Protein AF-A8HRA1-F1 (afdb_monomer)

pLDDT: mean 91.9, std 6.45, range [63.19, 98.06]

Solvent-accessible surface area (backbone atoms only — not comparable to full-atom values): 6420 Å² total; per-residue (Å²): 45,42,71,58,98,91,48,76,42,87,73,78,87,86,86,81,89,82,78,86,83,83,78,49,67,68,56,54,53,55,58,50,56,73,70,74,62,89,62,46,30,52,71,45,76,90,80,88,54,97,93,45,82,73,55,71,66,59,49,52,52,54,48,52,51,51,52,51,48,41,71,76,36,66,61,54,46,58,79,35,52,26,24,36,78,86,66,50,79,56,78,74,75,84,84,80,88,124

Organism: Azorhizobium caulinodans (strain ATCC 43989 / DSM 5975 / JCM 20966 / LMG 6465 / NBRC 14845 / NCIMB 13405 / ORS 571) (NCBI:txid438753)

Mean predicted aligned error: 3.84 Å

Sequence (98 aa):
MEIGETQVKPLASTFLNIIGDEITWGQIVALFAGSGLKWDGAAFFAQFDPDGPLENEDARARLREVESRVREDRLVLNEGQFFDAWGRRLQIEEINLS

Structure (mmCIF, N/CA/C/O backbone):
data_AF-A8HRA1-F1
#
_entry.id   AF-A8HRA1-F1
#
loop_
_atom_site.group_PDB
_atom_site.id
_atom_site.type_symbol
_atom_site.label_atom_id
_atom_site.label_alt_id
_atom_site.label_comp_id
_atom_site.label_asym_id
_atom_site.label_entity_id
_atom_site.label_seq_id
_atom_site.pdbx_PDB_ins_code
_atom_site.Cartn_x
_atom_site.Cartn_y
_atom_site.Cartn_z
_atom_site.occupancy
_atom_site.B_iso_or_equiv
_atom_site.auth_seq_id
_atom_site.auth_comp_id
_atom_site.auth_asym_id
_atom_site.auth_atom_id
_atom_site.pdbx_PDB_model_num
ATOM 1 N N . MET A 1 1 ? -3.099 -5.810 2.932 1.00 94.88 1 MET A N 1
ATOM 2 C CA . MET A 1 1 ? -3.720 -5.284 4.165 1.00 94.88 1 MET A CA 1
ATOM 3 C C . MET A 1 1 ? -4.769 -6.263 4.639 1.00 94.88 1 MET A C 1
ATOM 5 O O . MET A 1 1 ? -5.395 -6.897 3.797 1.00 94.88 1 MET A O 1
ATOM 9 N N . GLU A 1 2 ? -4.945 -6.371 5.947 1.00 96.69 2 GLU A N 1
ATOM 10 C CA . GLU A 1 2 ? -6.126 -6.958 6.584 1.00 96.69 2 GLU A CA 1
ATOM 11 C C . GLU A 1 2 ? -6.988 -5.802 7.109 1.00 96.69 2 GLU A C 1
ATOM 13 O O . GLU A 1 2 ? -6.451 -4.884 7.740 1.00 96.69 2 GLU A O 1
ATOM 18 N N . ILE A 1 3 ? -8.283 -5.804 6.797 1.00 96.19 3 ILE A N 1
ATOM 19 C CA . ILE A 1 3 ? -9.226 -4.738 7.160 1.00 96.19 3 ILE A CA 1
ATOM 20 C C . ILE A 1 3 ? -10.240 -5.321 8.144 1.00 96.19 3 ILE A C 1
ATOM 22 O O . ILE A 1 3 ? -11.084 -6.137 7.780 1.00 96.19 3 ILE A O 1
ATOM 26 N N . GLY A 1 4 ? -10.136 -4.902 9.403 1.00 94.56 4 GLY A N 1
ATOM 27 C CA . GLY A 1 4 ? -11.127 -5.177 10.438 1.00 94.56 4 GLY A CA 1
ATOM 28 C C . GLY A 1 4 ? -12.155 -4.051 10.552 1.00 94.56 4 GLY A C 1
ATOM 29 O O . GLY A 1 4 ? -12.123 -3.082 9.801 1.00 94.56 4 GLY A O 1
ATOM 30 N N . GLU A 1 5 ? -13.045 -4.160 11.537 1.00 92.06 5 GLU A N 1
ATOM 31 C CA . GLU A 1 5 ? -14.112 -3.176 11.775 1.00 92.06 5 GLU A CA 1
ATOM 32 C C . GLU A 1 5 ? -13.572 -1.772 12.092 1.00 92.06 5 GLU A C 1
ATOM 34 O O . GLU A 1 5 ? -14.058 -0.782 11.558 1.00 92.06 5 GLU A O 1
ATOM 3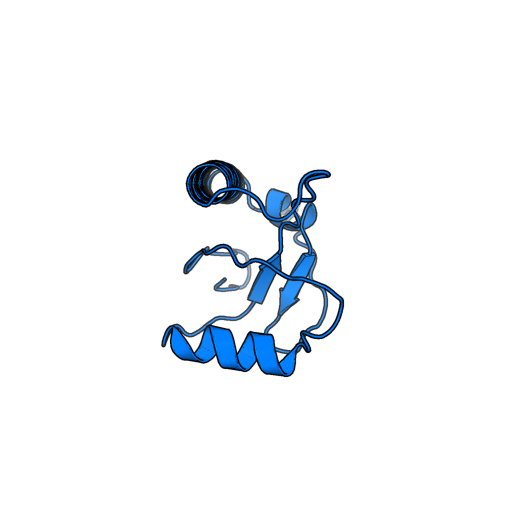9 N N . THR A 1 6 ? -12.537 -1.689 12.932 1.00 92.00 6 THR A N 1
ATOM 40 C CA . THR A 1 6 ? -11.969 -0.418 13.416 1.00 92.00 6 THR A CA 1
ATOM 41 C C . THR A 1 6 ? -10.459 -0.305 13.211 1.00 92.00 6 THR A C 1
ATOM 43 O O . THR A 1 6 ? -9.826 0.628 13.700 1.00 92.00 6 THR A O 1
ATOM 46 N N . GLN A 1 7 ? -9.853 -1.267 12.511 1.00 92.38 7 GLN A N 1
ATOM 47 C CA . GLN A 1 7 ? -8.404 -1.343 12.344 1.00 92.38 7 GLN A CA 1
ATOM 48 C C . GLN A 1 7 ? -8.008 -1.814 10.948 1.00 92.38 7 GLN A C 1
ATOM 50 O O . GLN A 1 7 ? -8.652 -2.677 10.356 1.00 92.38 7 GLN A O 1
ATOM 55 N N . VAL A 1 8 ? -6.874 -1.305 10.467 1.00 95.75 8 VAL A N 1
ATOM 56 C CA . VAL A 1 8 ? -6.225 -1.768 9.237 1.00 95.75 8 VAL A CA 1
ATOM 57 C C . VAL A 1 8 ? -4.807 -2.214 9.563 1.00 95.75 8 VAL A C 1
ATOM 59 O O . VAL A 1 8 ? -4.015 -1.462 10.141 1.00 95.75 8 VAL A O 1
ATOM 62 N N . LYS A 1 9 ? -4.463 -3.448 9.198 1.00 95.81 9 LYS A N 1
ATOM 63 C CA . LYS A 1 9 ? -3.171 -4.063 9.512 1.00 95.81 9 LYS A CA 1
ATOM 64 C C . LYS A 1 9 ? -2.356 -4.333 8.238 1.00 95.81 9 LYS A C 1
ATOM 66 O O . LYS A 1 9 ? -2.828 -5.035 7.337 1.00 95.81 9 LYS A O 1
ATOM 71 N N . PRO A 1 10 ? -1.108 -3.836 8.156 1.00 95.62 10 PRO A N 1
ATOM 72 C CA . PRO A 1 10 ? -0.162 -4.257 7.127 1.00 95.62 10 PRO A CA 1
ATOM 73 C C . PRO A 1 10 ? 0.170 -5.748 7.244 1.00 95.62 10 PRO A C 1
ATOM 75 O O . PRO A 1 10 ? 0.446 -6.242 8.335 1.00 95.62 10 PRO A O 1
ATOM 78 N N . LEU A 1 11 ? 0.139 -6.459 6.113 1.00 95.62 11 LEU A N 1
ATOM 79 C CA . LEU A 1 11 ? 0.442 -7.897 6.042 1.00 95.62 11 LEU A CA 1
ATOM 80 C C . LEU A 1 11 ? 1.829 -8.151 5.451 1.00 95.62 11 LEU A C 1
ATOM 82 O O . LEU A 1 11 ? 2.635 -8.874 6.022 1.00 95.62 11 LEU A O 1
ATOM 86 N N . ALA A 1 12 ? 2.084 -7.535 4.302 1.00 94.19 12 ALA A N 1
ATOM 87 C CA . ALA A 1 12 ? 3.339 -7.576 3.577 1.00 94.19 12 ALA A CA 1
ATOM 88 C C . ALA A 1 12 ? 3.447 -6.302 2.735 1.00 94.19 12 ALA A C 1
ATOM 90 O O . ALA A 1 12 ? 2.433 -5.656 2.445 1.00 94.19 12 ALA A O 1
ATOM 91 N N . SER A 1 13 ? 4.667 -5.965 2.340 1.00 94.19 13 SER A N 1
ATOM 92 C CA . SER A 1 13 ? 4.963 -4.861 1.440 1.00 94.19 13 SER A CA 1
ATOM 93 C C . SER A 1 13 ? 6.006 -5.312 0.417 1.00 94.19 13 SER A C 1
ATOM 95 O O . SER A 1 13 ? 6.773 -6.250 0.647 1.00 94.19 13 SER A O 1
ATOM 97 N N . THR A 1 14 ? 5.998 -4.673 -0.744 1.00 92.69 14 THR A N 1
ATOM 98 C CA . THR A 1 14 ? 7.008 -4.859 -1.784 1.00 92.69 14 THR A CA 1
ATOM 99 C C . THR A 1 14 ? 6.999 -3.635 -2.693 1.00 92.69 14 THR A C 1
ATOM 101 O O . THR A 1 14 ? 6.106 -2.793 -2.598 1.00 92.69 14 THR A O 1
ATOM 104 N N . PHE A 1 15 ? 7.974 -3.549 -3.588 1.00 91.75 15 PHE A N 1
ATOM 105 C CA . PHE A 1 15 ? 7.996 -2.589 -4.682 1.00 91.75 15 PHE A CA 1
ATOM 106 C C . PHE A 1 15 ? 8.043 -3.342 -6.014 1.00 91.75 15 PHE A C 1
ATOM 108 O O . PHE A 1 15 ? 8.525 -4.474 -6.090 1.00 91.75 15 PHE A O 1
ATOM 115 N N . LEU A 1 16 ? 7.516 -2.715 -7.060 1.00 88.06 16 LEU A N 1
ATOM 116 C CA . LEU A 1 16 ? 7.594 -3.192 -8.433 1.00 88.06 16 LEU A CA 1
ATOM 117 C C . LEU A 1 16 ? 7.812 -2.001 -9.360 1.00 88.06 16 LEU A C 1
ATOM 119 O O . LEU A 1 16 ? 7.314 -0.909 -9.093 1.00 88.06 16 LEU A O 1
ATOM 123 N N . ASN A 1 17 ? 8.526 -2.236 -10.455 1.00 86.31 17 ASN A N 1
ATOM 124 C CA . ASN A 1 17 ? 8.663 -1.255 -11.520 1.00 86.31 17 ASN A CA 1
ATOM 125 C C . ASN A 1 17 ? 7.508 -1.440 -12.502 1.00 86.31 17 ASN A C 1
ATOM 127 O O . ASN A 1 17 ? 7.265 -2.552 -12.971 1.00 86.31 17 ASN A O 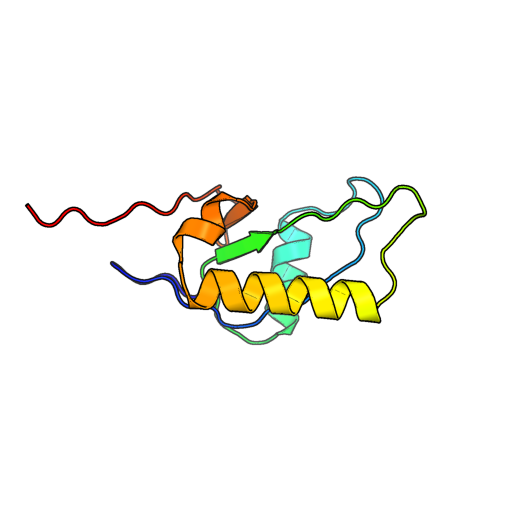1
ATOM 131 N N . ILE A 1 18 ? 6.802 -0.352 -12.798 1.00 82.38 18 ILE A N 1
ATOM 132 C CA . ILE A 1 18 ? 5.708 -0.322 -13.768 1.00 82.38 18 ILE A CA 1
ATOM 133 C C . ILE A 1 18 ? 6.124 0.619 -14.892 1.00 82.38 18 ILE A C 1
ATOM 135 O O . ILE A 1 18 ? 6.526 1.752 -14.635 1.00 82.38 18 ILE A O 1
ATOM 139 N N . ILE A 1 19 ? 6.038 0.139 -16.129 1.00 78.75 19 ILE A N 1
ATOM 140 C CA . ILE A 1 19 ? 6.290 0.919 -17.340 1.00 78.75 19 ILE A CA 1
ATOM 141 C C . ILE A 1 19 ? 5.010 0.856 -18.174 1.00 78.75 19 ILE A C 1
ATOM 143 O O . ILE A 1 19 ? 4.518 -0.234 -18.450 1.00 78.75 19 ILE A O 1
ATOM 147 N N . GLY A 1 20 ? 4.469 2.017 -18.551 1.00 78.69 20 GLY A N 1
ATOM 148 C CA . GLY A 1 20 ? 3.198 2.104 -19.277 1.00 78.69 20 GLY A CA 1
ATOM 149 C C . GLY A 1 20 ? 1.967 1.854 -18.396 1.00 78.69 20 GLY A C 1
ATOM 150 O O . GLY A 1 20 ? 2.013 2.012 -17.177 1.00 78.69 20 GLY A O 1
ATOM 151 N N . ASP A 1 21 ? 0.852 1.493 -19.028 1.00 76.12 21 ASP A N 1
ATOM 152 C CA . ASP A 1 21 ? -0.482 1.332 -18.429 1.00 76.12 21 ASP A CA 1
ATOM 153 C C . ASP A 1 21 ? -1.020 -0.111 -18.520 1.00 76.12 21 ASP A C 1
ATOM 155 O O . ASP A 1 21 ? -2.208 -0.370 -18.339 1.00 76.12 21 ASP A O 1
ATOM 159 N N . GLU A 1 22 ? -0.135 -1.077 -18.761 1.00 78.69 22 GLU A N 1
ATOM 160 C CA . GLU A 1 22 ? -0.498 -2.448 -19.142 1.00 78.69 22 GLU A CA 1
ATOM 161 C C . GLU A 1 22 ? -1.008 -3.324 -17.981 1.00 78.69 22 GLU A C 1
ATOM 163 O O . GLU A 1 22 ? -1.452 -4.454 -18.203 1.00 78.69 22 GLU A O 1
ATOM 168 N N . ILE A 1 23 ? -0.942 -2.843 -16.733 1.00 85.56 23 ILE A N 1
ATOM 169 C CA . ILE A 1 23 ? -1.308 -3.635 -15.553 1.00 85.56 23 ILE A CA 1
ATOM 170 C C . ILE A 1 23 ? -2.778 -3.422 -15.191 1.00 85.56 23 ILE A C 1
ATOM 172 O O . ILE A 1 23 ? -3.190 -2.393 -14.659 1.00 85.56 23 ILE A O 1
ATOM 176 N N . THR A 1 24 ? -3.565 -4.468 -15.407 1.00 89.75 24 THR A N 1
ATOM 177 C CA . THR A 1 24 ? -4.959 -4.566 -14.975 1.00 89.75 24 THR A CA 1
ATOM 178 C C . THR A 1 24 ? -5.075 -4.973 -13.505 1.00 89.75 24 THR A C 1
ATOM 180 O O . THR A 1 24 ? -4.210 -5.653 -12.945 1.00 89.75 24 THR A O 1
ATOM 183 N N . TRP A 1 25 ? -6.212 -4.656 -12.878 1.00 92.50 25 TRP A N 1
ATOM 184 C CA . TRP A 1 25 ? -6.499 -5.097 -11.507 1.00 92.50 25 TRP A CA 1
ATOM 185 C C . TRP A 1 25 ? -6.475 -6.628 -11.351 1.00 92.50 25 TRP A C 1
ATOM 187 O O . TRP A 1 25 ? -5.977 -7.149 -10.356 1.00 92.50 25 TRP A O 1
ATOM 197 N N . GLY A 1 26 ? -6.945 -7.372 -12.359 1.00 92.31 26 GLY A N 1
ATOM 198 C CA . GLY A 1 26 ? -6.901 -8.837 -12.343 1.00 92.31 26 GLY A CA 1
ATOM 199 C C . GLY A 1 26 ? -5.474 -9.391 -12.258 1.00 92.31 26 GLY A C 1
ATOM 200 O O . GLY A 1 26 ? -5.235 -10.363 -11.542 1.00 92.31 26 GLY A O 1
ATOM 201 N N . GLN A 1 27 ? -4.509 -8.741 -12.918 1.00 91.38 27 GLN A N 1
ATOM 202 C CA . GLN A 1 27 ? -3.091 -9.103 -12.814 1.00 91.38 27 GLN A CA 1
ATOM 203 C C . GLN A 1 27 ? -2.517 -8.786 -11.429 1.00 91.38 27 GLN A C 1
ATOM 205 O O . GLN A 1 27 ? -1.752 -9.591 -10.904 1.00 91.38 27 GLN A O 1
ATOM 210 N N . ILE A 1 28 ? -2.922 -7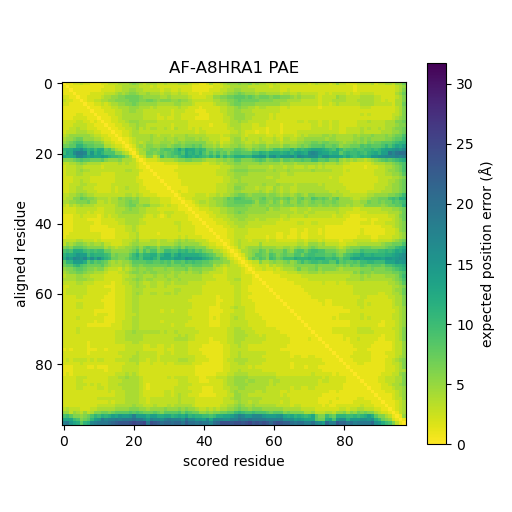.676 -10.801 1.00 91.31 28 ILE A N 1
ATOM 211 C CA . ILE A 1 28 ? -2.557 -7.361 -9.409 1.00 91.31 28 ILE A CA 1
ATOM 212 C C . ILE A 1 28 ? -3.069 -8.440 -8.449 1.00 91.31 28 ILE A C 1
ATOM 214 O O . ILE A 1 28 ? -2.311 -8.944 -7.620 1.00 91.31 28 ILE A O 1
ATOM 218 N N . VAL A 1 29 ? -4.336 -8.842 -8.582 1.00 92.94 29 VAL A N 1
ATOM 219 C CA . VAL A 1 29 ? -4.924 -9.897 -7.742 1.00 92.94 29 VAL A CA 1
ATOM 220 C C . VAL A 1 29 ? -4.168 -11.215 -7.914 1.00 92.94 29 VAL A C 1
ATOM 222 O O . VAL A 1 29 ? -3.828 -11.859 -6.920 1.00 92.94 29 VAL A O 1
ATOM 225 N N . ALA A 1 30 ? -3.850 -11.596 -9.155 1.00 91.19 30 ALA A N 1
ATOM 226 C CA . ALA A 1 30 ? -3.065 -12.794 -9.444 1.00 91.19 30 ALA A CA 1
ATOM 227 C C . ALA A 1 30 ? -1.640 -12.718 -8.863 1.00 91.19 30 ALA A C 1
ATOM 229 O O . ALA A 1 30 ? -1.165 -13.692 -8.279 1.00 91.19 30 ALA A O 1
ATOM 230 N N . LEU A 1 31 ? -0.979 -11.560 -8.964 1.00 89.56 31 LEU A N 1
ATOM 231 C CA . LEU A 1 31 ? 0.341 -11.322 -8.379 1.00 89.56 31 LEU A CA 1
ATOM 232 C C . LEU A 1 31 ? 0.317 -11.519 -6.858 1.00 89.56 31 LEU A C 1
ATOM 234 O O . LEU A 1 31 ? 1.157 -12.232 -6.310 1.00 89.56 31 LEU A O 1
ATOM 238 N N . PHE A 1 32 ? -0.663 -10.933 -6.169 1.00 90.81 32 PHE A N 1
ATOM 239 C CA . PHE A 1 32 ? -0.769 -11.049 -4.713 1.00 90.81 32 PHE A CA 1
ATOM 240 C C . PHE A 1 32 ? -1.196 -12.438 -4.248 1.00 90.81 32 PHE A C 1
ATOM 242 O O . PHE A 1 32 ? -0.761 -12.866 -3.177 1.00 90.81 32 PHE A O 1
ATOM 249 N N . ALA A 1 33 ? -1.958 -13.185 -5.051 1.00 88.31 33 ALA A N 1
ATOM 250 C CA . ALA A 1 33 ? -2.263 -14.586 -4.761 1.00 88.31 33 ALA A CA 1
ATOM 251 C C . ALA A 1 33 ? -0.988 -15.441 -4.624 1.00 88.31 33 ALA A C 1
ATOM 253 O O . ALA A 1 33 ? -0.947 -16.349 -3.795 1.00 88.31 33 ALA A O 1
ATOM 254 N N . GLY A 1 34 ? 0.085 -15.097 -5.350 1.00 86.81 34 GLY A N 1
ATOM 255 C CA . GLY A 1 34 ? 1.392 -15.754 -5.238 1.00 86.81 34 GLY A CA 1
ATOM 256 C C . GLY A 1 34 ? 2.049 -15.646 -3.855 1.00 86.81 34 GLY A C 1
ATOM 257 O O . GLY A 1 34 ? 2.914 -16.455 -3.534 1.00 86.81 34 GLY A O 1
ATOM 258 N N . SER A 1 35 ? 1.628 -14.697 -3.011 1.00 87.56 35 SER A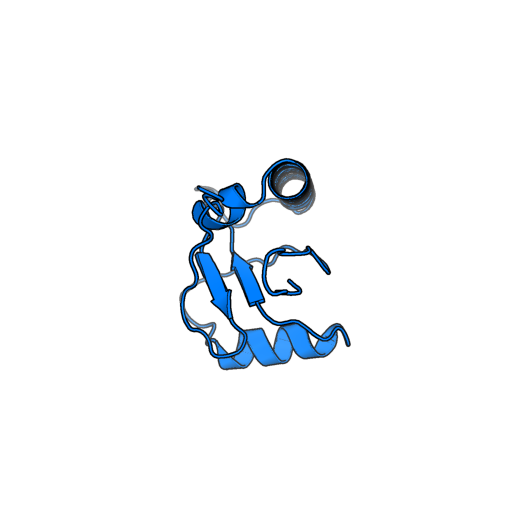 N 1
ATOM 259 C CA . SER A 1 35 ? 2.134 -14.559 -1.635 1.00 87.56 35 SER A CA 1
ATOM 260 C C . SER A 1 35 ? 1.573 -15.600 -0.658 1.00 87.56 35 SER A C 1
ATOM 262 O O . SER A 1 35 ? 2.128 -15.782 0.423 1.00 87.56 35 SER A O 1
ATOM 264 N N . GLY A 1 36 ? 0.451 -16.249 -0.995 1.00 91.56 36 GLY A N 1
ATOM 265 C CA . GLY A 1 36 ? -0.278 -17.153 -0.097 1.00 91.56 36 GLY A CA 1
ATOM 266 C C . GLY A 1 36 ? -0.979 -16.470 1.087 1.00 91.56 36 GLY A C 1
ATOM 267 O O . GLY A 1 36 ? -1.636 -17.147 1.877 1.00 91.56 36 GLY A O 1
ATOM 268 N N . LEU A 1 37 ? -0.874 -15.144 1.225 1.00 93.25 37 LEU A N 1
ATOM 269 C CA . LEU A 1 37 ? -1.540 -14.388 2.282 1.00 93.25 37 LEU A CA 1
ATOM 270 C C . LEU A 1 37 ? -2.982 -14.068 1.885 1.00 93.25 37 LEU A C 1
ATOM 272 O O . LEU A 1 37 ? -3.251 -13.611 0.774 1.00 93.25 37 LEU A O 1
ATOM 276 N N . LYS A 1 38 ? -3.917 -14.238 2.822 1.00 93.44 38 LYS A N 1
ATOM 277 C CA . LYS A 1 38 ? -5.264 -13.679 2.686 1.00 93.44 38 LYS A CA 1
ATOM 278 C C . LYS A 1 38 ? -5.186 -12.169 2.916 1.00 93.44 38 LYS A C 1
ATOM 280 O O . LYS A 1 38 ? -4.671 -11.748 3.946 1.00 93.44 38 LYS A O 1
ATOM 285 N N . TRP A 1 39 ? -5.683 -11.374 1.974 1.00 95.38 39 TRP A N 1
ATOM 286 C CA . TRP A 1 39 ? -5.653 -9.913 2.034 1.00 95.38 39 TRP A CA 1
ATOM 287 C C . TRP A 1 39 ? -7.010 -9.326 1.640 1.00 95.38 39 TRP A C 1
ATOM 289 O O . TRP A 1 39 ? -7.697 -9.876 0.782 1.00 95.38 39 TRP A O 1
ATOM 299 N N . ASP A 1 40 ? -7.367 -8.202 2.258 1.00 96.31 40 ASP A N 1
ATOM 300 C CA . ASP A 1 40 ? -8.627 -7.489 2.016 1.00 96.31 40 ASP A CA 1
ATOM 301 C C . ASP A 1 40 ? -8.421 -6.231 1.160 1.00 96.31 40 ASP A C 1
ATOM 303 O O . ASP A 1 40 ? -9.316 -5.827 0.421 1.00 96.31 40 ASP A O 1
ATOM 307 N N . GLY A 1 41 ? -7.227 -5.627 1.227 1.00 96.06 41 GLY A N 1
ATOM 308 C CA . GLY A 1 41 ? -6.875 -4.461 0.415 1.00 96.06 41 GLY A CA 1
ATOM 309 C C . GLY A 1 41 ? -5.378 -4.262 0.175 1.00 96.06 41 GLY A C 1
ATOM 310 O O . GLY A 1 41 ? -4.534 -4.876 0.838 1.00 96.06 41 GLY A O 1
ATOM 311 N N . ALA A 1 42 ? -5.043 -3.386 -0.768 1.00 96.44 42 ALA A N 1
ATOM 312 C CA . ALA A 1 42 ? -3.684 -3.053 -1.181 1.00 96.44 42 ALA A CA 1
ATOM 313 C C . ALA A 1 42 ? -3.532 -1.549 -1.430 1.00 96.44 42 ALA A C 1
ATOM 315 O O . ALA A 1 42 ? -4.387 -0.935 -2.066 1.00 96.44 42 ALA A O 1
ATOM 316 N N . ALA A 1 43 ? -2.449 -0.967 -0.911 1.00 97.06 43 ALA A N 1
ATOM 317 C CA . ALA A 1 43 ? -2.126 0.446 -1.072 1.00 97.06 43 ALA A CA 1
ATOM 318 C C . ALA A 1 43 ? -0.907 0.613 -1.982 1.00 97.06 43 ALA A C 1
ATOM 320 O O . ALA A 1 43 ? 0.104 -0.063 -1.791 1.00 97.06 43 ALA A O 1
ATOM 321 N N . PHE A 1 44 ? -1.009 1.525 -2.945 1.00 95.50 44 PHE A N 1
ATOM 322 C CA . PHE A 1 44 ? 0.039 1.844 -3.907 1.00 95.50 44 PHE A CA 1
ATOM 323 C C . PHE A 1 44 ? 0.558 3.256 -3.661 1.00 95.50 44 PHE A C 1
ATOM 325 O O . PHE A 1 44 ? -0.211 4.217 -3.662 1.00 95.50 44 PHE A O 1
ATOM 332 N N . PHE A 1 45 ? 1.871 3.377 -3.494 1.00 95.56 45 PHE A N 1
ATOM 333 C CA . PHE A 1 45 ? 2.568 4.649 -3.331 1.00 95.56 45 PHE A CA 1
ATOM 334 C C . PHE A 1 45 ? 3.474 4.844 -4.541 1.00 95.56 45 PHE A C 1
ATOM 336 O O . PHE A 1 45 ? 4.590 4.327 -4.581 1.00 95.56 45 PHE A O 1
ATOM 343 N N . ALA A 1 46 ? 2.953 5.523 -5.562 1.00 91.69 46 ALA A N 1
ATOM 344 C CA . ALA A 1 46 ? 3.689 5.749 -6.796 1.00 91.69 46 ALA A CA 1
ATOM 345 C C . ALA A 1 46 ? 4.885 6.675 -6.543 1.00 91.69 46 ALA A C 1
ATOM 347 O O . ALA A 1 46 ? 4.757 7.716 -5.900 1.00 91.69 46 ALA A O 1
ATOM 348 N N . GLN A 1 47 ? 6.042 6.281 -7.064 1.00 88.94 47 GLN A N 1
ATOM 349 C CA . GLN A 1 47 ? 7.261 7.074 -7.067 1.00 88.94 47 GLN A CA 1
ATOM 350 C C . GLN A 1 47 ? 7.658 7.277 -8.523 1.00 88.94 47 GLN A C 1
ATOM 352 O O . GLN A 1 47 ? 7.751 6.308 -9.275 1.00 88.94 47 GLN A O 1
ATOM 357 N N . PHE A 1 48 ? 7.857 8.531 -8.913 1.00 82.50 48 PHE A N 1
ATOM 358 C CA . PHE A 1 48 ? 8.274 8.898 -10.260 1.00 82.50 48 PHE A CA 1
ATOM 359 C C . PHE A 1 48 ? 9.700 9.423 -10.190 1.00 82.50 48 PHE A C 1
ATOM 361 O O . PHE A 1 48 ? 10.002 10.244 -9.323 1.00 82.50 48 PHE A O 1
ATOM 368 N N . ASP A 1 49 ? 10.555 8.955 -11.092 1.00 79.25 49 ASP A N 1
ATOM 369 C CA . ASP A 1 49 ? 11.920 9.442 -11.225 1.00 79.25 49 ASP A CA 1
ATOM 370 C C . ASP A 1 49 ? 12.181 9.822 -12.695 1.00 79.25 49 ASP A C 1
ATOM 372 O O . ASP A 1 49 ? 11.810 9.053 -13.591 1.00 79.25 49 ASP A O 1
ATOM 376 N N . PRO A 1 50 ? 12.725 11.024 -12.972 1.00 74.94 50 PRO A N 1
ATOM 377 C CA . PRO A 1 50 ? 12.992 11.474 -14.337 1.00 74.94 50 PRO A CA 1
ATOM 378 C C . PRO A 1 50 ? 13.969 10.578 -15.104 1.00 74.94 50 PRO A C 1
ATOM 380 O O . PRO A 1 50 ? 13.887 10.521 -16.331 1.00 74.94 50 PRO A O 1
ATOM 383 N N . ASP A 1 51 ? 14.869 9.887 -14.401 1.00 81.75 51 ASP A N 1
ATOM 384 C CA . ASP A 1 51 ? 15.979 9.146 -15.003 1.00 81.75 51 ASP A CA 1
ATOM 385 C C . ASP A 1 51 ? 15.646 7.663 -15.269 1.00 81.75 51 ASP A C 1
ATOM 387 O O . ASP A 1 51 ? 16.476 6.912 -15.784 1.00 81.75 51 ASP A O 1
ATOM 391 N N . GLY A 1 52 ? 14.407 7.240 -14.990 1.00 80.19 52 GLY A N 1
ATOM 392 C CA . GLY A 1 52 ? 13.918 5.879 -15.218 1.00 80.19 52 GLY A CA 1
ATOM 393 C C . GLY A 1 52 ? 13.436 5.200 -13.935 1.00 80.19 52 GLY A C 1
ATOM 394 O O . GLY A 1 52 ? 13.091 5.870 -12.968 1.00 80.19 52 GLY A O 1
ATOM 395 N N . PRO A 1 53 ? 13.327 3.861 -13.902 1.00 83.75 53 PRO A N 1
ATOM 396 C CA . PRO A 1 53 ? 12.999 3.152 -12.672 1.00 83.75 53 PRO A CA 1
ATOM 397 C C . PRO A 1 53 ? 14.044 3.418 -11.586 1.00 83.75 53 PRO A C 1
ATOM 399 O O . PRO A 1 53 ? 15.237 3.467 -11.873 1.00 83.75 53 PRO A O 1
ATOM 402 N N . LEU A 1 54 ? 13.594 3.526 -10.337 1.00 87.19 54 LEU A N 1
ATOM 403 C CA . LEU A 1 54 ? 14.502 3.669 -9.205 1.00 87.19 54 LEU A CA 1
ATOM 404 C C . LEU A 1 54 ? 15.440 2.470 -9.097 1.00 87.19 54 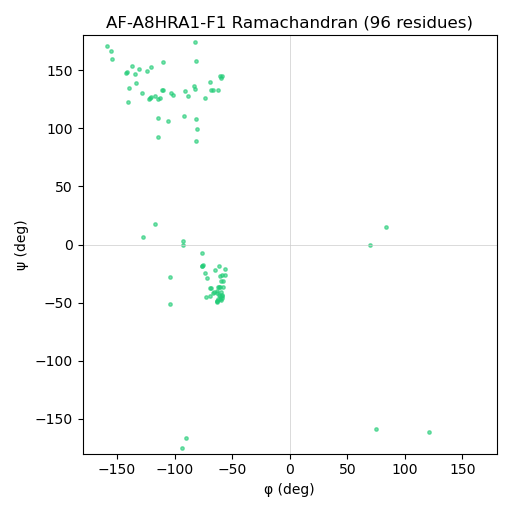LEU A C 1
ATOM 406 O O . LEU A 1 54 ? 15.029 1.318 -9.282 1.00 87.19 54 LEU A O 1
ATOM 410 N N . GLU A 1 55 ? 16.670 2.747 -8.678 1.00 89.69 55 GLU A N 1
ATOM 411 C CA . GLU A 1 55 ? 17.585 1.706 -8.246 1.00 89.69 55 GLU A CA 1
ATOM 412 C C . GLU A 1 55 ? 16.987 0.926 -7.069 1.00 89.69 55 GLU A C 1
ATOM 414 O O . GLU A 1 55 ? 16.290 1.460 -6.199 1.00 89.69 55 GLU A O 1
ATOM 419 N N . ASN A 1 56 ? 17.267 -0.377 -7.028 1.00 90.69 56 ASN A N 1
ATOM 420 C CA . ASN A 1 56 ? 16.638 -1.278 -6.060 1.00 90.69 56 ASN A CA 1
ATOM 421 C C . ASN A 1 56 ? 16.915 -0.883 -4.601 1.00 90.69 56 ASN A C 1
ATOM 423 O O . ASN A 1 56 ? 16.092 -1.159 -3.727 1.00 90.69 56 ASN A O 1
ATOM 427 N N . GLU A 1 57 ? 18.072 -0.286 -4.313 1.00 93.00 57 GLU A N 1
ATOM 428 C CA . GLU A 1 57 ? 18.417 0.170 -2.963 1.00 93.00 57 GLU A CA 1
ATOM 429 C C . GLU A 1 57 ? 17.562 1.368 -2.540 1.00 93.00 57 GLU A C 1
ATOM 431 O O . GLU A 1 57 ? 16.987 1.350 -1.448 1.00 93.00 57 GLU A O 1
ATOM 436 N N . ASP A 1 58 ? 17.377 2.338 -3.435 1.00 92.50 58 ASP A N 1
ATOM 437 C CA . ASP A 1 58 ? 16.531 3.508 -3.200 1.00 92.50 58 ASP A CA 1
ATOM 438 C C . ASP A 1 58 ? 15.059 3.117 -3.080 1.00 92.50 58 ASP A C 1
ATOM 440 O O . ASP A 1 58 ? 14.363 3.563 -2.164 1.00 92.50 58 ASP A O 1
ATOM 444 N N . ALA A 1 59 ? 14.585 2.210 -3.937 1.00 93.25 59 ALA A N 1
ATOM 445 C CA . ALA A 1 59 ? 13.231 1.672 -3.849 1.00 93.25 59 ALA A CA 1
ATOM 446 C C . ALA A 1 59 ? 12.984 0.976 -2.498 1.00 93.25 59 ALA A C 1
ATOM 448 O O . ALA A 1 59 ? 11.940 1.172 -1.872 1.00 93.25 59 ALA A O 1
ATOM 449 N N . ARG A 1 60 ? 13.963 0.210 -1.992 1.00 94.81 60 ARG A N 1
ATOM 450 C CA . ARG A 1 60 ? 13.893 -0.416 -0.658 1.00 94.81 60 ARG A CA 1
ATOM 451 C C . ARG A 1 60 ? 13.898 0.612 0.465 1.00 94.81 60 ARG A C 1
ATOM 453 O O . ARG A 1 60 ? 13.173 0.424 1.441 1.00 94.81 60 ARG A O 1
ATOM 460 N N . ALA A 1 61 ? 14.713 1.658 0.360 1.00 95.50 61 ALA A N 1
ATOM 461 C CA . ALA A 1 61 ? 14.762 2.723 1.356 1.00 95.50 61 ALA A CA 1
ATOM 462 C C . ALA A 1 61 ? 13.416 3.457 1.440 1.00 95.50 61 ALA A C 1
ATOM 464 O O . ALA A 1 61 ? 12.845 3.558 2.527 1.00 95.50 61 ALA A O 1
ATOM 465 N N . ARG A 1 62 ? 12.852 3.852 0.292 1.00 95.00 62 ARG A N 1
ATOM 466 C CA . ARG A 1 62 ? 11.538 4.510 0.214 1.00 95.00 62 ARG A CA 1
ATOM 467 C C . ARG A 1 62 ? 10.408 3.603 0.697 1.00 95.00 62 ARG A C 1
ATOM 469 O O . ARG A 1 62 ? 9.531 4.055 1.427 1.00 95.00 62 ARG A O 1
ATOM 476 N N . LEU A 1 63 ? 10.443 2.310 0.362 1.00 96.50 63 LEU A N 1
ATOM 477 C CA . LEU A 1 63 ? 9.459 1.351 0.873 1.00 96.50 63 LEU A CA 1
ATOM 478 C C . LEU A 1 63 ? 9.476 1.296 2.406 1.00 96.50 63 LEU A C 1
ATOM 480 O O . LEU A 1 63 ? 8.419 1.374 3.024 1.00 96.50 63 LEU A O 1
ATOM 484 N N . ARG A 1 64 ? 10.661 1.224 3.028 1.00 97.06 64 ARG A N 1
ATOM 485 C CA . ARG A 1 64 ? 10.799 1.208 4.496 1.00 97.06 64 ARG A CA 1
ATOM 486 C C . ARG A 1 64 ? 10.285 2.484 5.153 1.00 97.06 64 ARG A C 1
ATOM 488 O O . ARG A 1 64 ? 9.715 2.419 6.240 1.00 97.06 64 ARG A O 1
ATOM 495 N N . GLU A 1 65 ? 10.480 3.631 4.513 1.00 97.44 65 GLU A N 1
ATOM 496 C CA . GLU A 1 65 ? 9.939 4.902 4.992 1.00 97.44 65 GLU A CA 1
ATOM 497 C C . GLU A 1 65 ? 8.407 4.873 5.000 1.00 97.44 65 GLU A C 1
ATOM 499 O O . GLU A 1 65 ? 7.790 5.138 6.033 1.00 97.44 65 GLU A O 1
ATOM 504 N N . VAL A 1 66 ? 7.789 4.458 3.889 1.00 97.69 66 VAL A N 1
ATOM 505 C CA . VAL A 1 66 ? 6.330 4.294 3.801 1.00 97.69 66 VAL A CA 1
ATOM 506 C C . VAL A 1 66 ? 5.828 3.294 4.840 1.00 97.69 66 VAL A C 1
ATOM 508 O O . VAL A 1 66 ? 4.852 3.570 5.530 1.00 97.69 66 VAL A O 1
ATOM 511 N N . GLU A 1 67 ? 6.501 2.155 5.013 1.00 97.56 67 GLU A N 1
ATOM 512 C CA . GLU A 1 67 ? 6.145 1.172 6.040 1.00 97.56 67 GLU A CA 1
ATOM 513 C C . GLU A 1 67 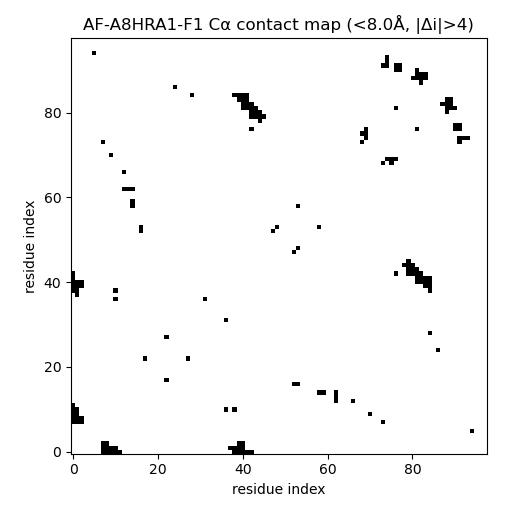? 6.183 1.756 7.453 1.00 97.56 67 GLU A C 1
ATOM 515 O O . GLU A 1 67 ? 5.289 1.475 8.253 1.00 97.56 67 GLU A O 1
ATOM 520 N N . SER A 1 68 ? 7.211 2.548 7.770 1.00 98.00 68 SER A N 1
ATOM 521 C CA . SER A 1 68 ? 7.350 3.193 9.075 1.00 98.00 68 SER A CA 1
ATOM 522 C C . SER A 1 68 ? 6.206 4.170 9.318 1.00 98.00 68 SER A C 1
ATOM 524 O O . SER A 1 68 ? 5.541 4.086 10.349 1.00 98.00 68 SER A O 1
ATOM 526 N N . ARG A 1 69 ? 5.924 5.031 8.335 1.00 98.06 69 ARG A N 1
ATOM 527 C CA . ARG A 1 69 ? 4.846 6.023 8.396 1.00 98.06 69 ARG A CA 1
ATOM 528 C C . ARG A 1 69 ? 3.479 5.362 8.522 1.00 98.06 69 ARG A C 1
ATOM 530 O O . ARG A 1 69 ? 2.725 5.706 9.418 1.00 98.06 69 ARG A O 1
ATOM 537 N N . VAL A 1 70 ? 3.197 4.345 7.704 1.00 97.62 70 VAL A N 1
ATOM 538 C CA . VAL A 1 70 ? 1.948 3.573 7.789 1.00 97.62 70 VAL A CA 1
ATOM 539 C C . VAL A 1 70 ? 1.825 2.880 9.139 1.00 97.62 70 VAL A C 1
ATOM 541 O O . VAL A 1 70 ? 0.712 2.765 9.639 1.00 97.62 70 VAL A O 1
ATOM 544 N N . ARG A 1 71 ? 2.923 2.391 9.735 1.00 95.69 71 ARG A N 1
ATOM 545 C CA . ARG A 1 71 ? 2.915 1.743 11.057 1.00 95.69 71 ARG A CA 1
ATOM 546 C C . ARG A 1 71 ? 2.601 2.728 12.181 1.00 95.69 71 ARG A C 1
ATOM 548 O O . ARG A 1 71 ? 1.903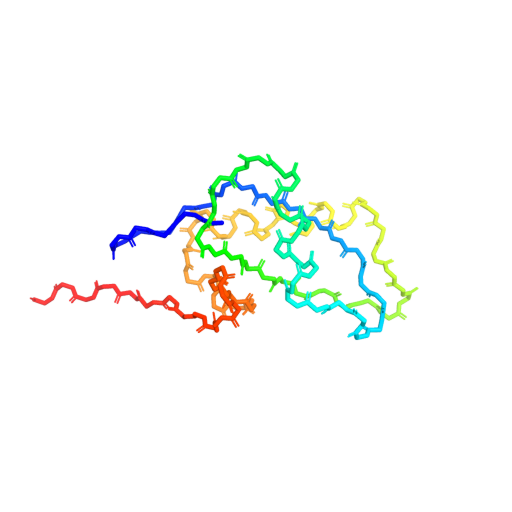 2.325 13.113 1.00 95.69 71 ARG A O 1
ATOM 555 N N . GLU A 1 72 ? 3.101 3.950 12.080 1.00 97.00 72 GLU A N 1
ATOM 556 C CA . GLU A 1 72 ? 2.849 5.039 13.023 1.00 97.00 72 GLU A CA 1
ATOM 557 C C . GLU A 1 72 ? 1.426 5.596 12.883 1.00 97.00 72 GLU A C 1
ATOM 559 O O . GLU A 1 72 ? 0.718 5.703 13.879 1.00 97.00 72 GLU A O 1
ATOM 564 N N . ASP A 1 73 ? 0.975 5.833 11.650 1.00 96.31 73 ASP A N 1
ATOM 565 C CA . ASP A 1 73 ? -0.329 6.412 11.338 1.00 96.31 73 ASP A CA 1
ATOM 566 C C . ASP A 1 73 ? -0.969 5.735 10.110 1.00 96.31 73 ASP A C 1
ATOM 568 O O . ASP A 1 73 ? -0.417 5.703 9.008 1.00 96.31 73 ASP A O 1
ATOM 572 N N . ARG A 1 74 ? -2.179 5.189 10.289 1.00 96.00 74 ARG A N 1
ATOM 573 C CA . ARG A 1 74 ? -2.924 4.527 9.206 1.00 96.00 74 ARG A CA 1
ATOM 574 C C . ARG A 1 74 ? -3.541 5.505 8.213 1.00 96.00 74 ARG A C 1
ATOM 576 O O . ARG A 1 74 ? -3.837 5.079 7.096 1.00 96.00 74 ARG A O 1
ATOM 583 N N . LEU A 1 75 ? -3.680 6.785 8.553 1.00 96.75 75 LEU A N 1
ATOM 584 C CA . LEU A 1 75 ? -4.162 7.810 7.626 1.00 96.75 75 LEU A CA 1
ATOM 585 C C . LEU A 1 75 ? -3.199 8.034 6.459 1.00 96.75 75 LEU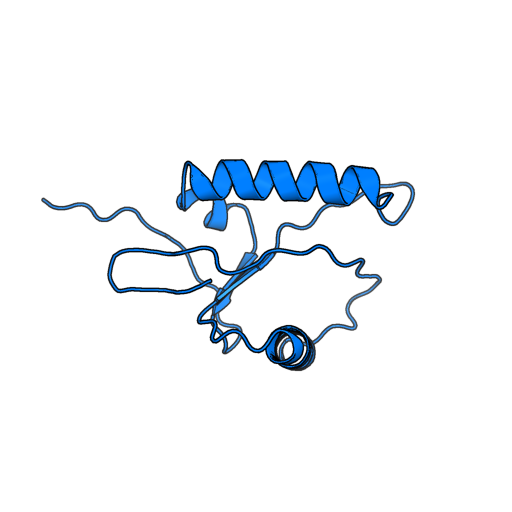 A C 1
ATOM 587 O O . LEU A 1 75 ? -3.644 8.417 5.380 1.00 96.75 75 LEU A O 1
ATOM 591 N N . VAL A 1 76 ? -1.918 7.680 6.610 1.00 97.88 76 VAL A N 1
ATOM 592 C CA . VAL A 1 76 ? -0.920 7.702 5.524 1.00 97.88 76 VAL A CA 1
ATOM 593 C C . VAL A 1 76 ? -1.360 6.857 4.322 1.00 97.88 76 VAL A C 1
ATOM 595 O O . VAL A 1 76 ? -0.993 7.155 3.187 1.00 97.88 76 VAL A O 1
ATOM 598 N N . LEU A 1 77 ? -2.206 5.836 4.517 1.00 97.62 77 LEU A N 1
ATOM 599 C CA . LEU A 1 77 ? -2.782 5.057 3.411 1.00 97.62 77 LEU A CA 1
ATOM 600 C C . LEU A 1 77 ? -3.582 5.920 2.420 1.00 97.62 77 LEU A C 1
ATOM 602 O O . LEU A 1 77 ? -3.662 5.561 1.246 1.00 97.62 77 LEU A O 1
ATOM 606 N N . ASN A 1 78 ? -4.122 7.058 2.866 1.00 97.44 78 ASN A N 1
ATOM 607 C CA . ASN A 1 78 ? -4.866 8.000 2.027 1.00 97.44 78 ASN A CA 1
ATOM 608 C C . ASN A 1 78 ? -3.971 8.853 1.119 1.00 97.44 78 ASN A C 1
ATOM 610 O O . ASN A 1 78 ? -4.466 9.420 0.147 1.00 97.44 78 ASN A O 1
ATOM 614 N N . GLU A 1 79 ? -2.672 8.951 1.409 1.00 97.12 79 GLU A N 1
ATOM 615 C CA . GLU A 1 79 ? -1.710 9.624 0.526 1.00 97.12 79 GLU A CA 1
ATOM 616 C C . GLU A 1 79 ? -1.397 8.782 -0.717 1.00 97.12 79 GLU A C 1
ATOM 618 O O . GLU A 1 79 ? -0.998 9.305 -1.758 1.00 97.12 79 GLU A O 1
ATOM 623 N N . GLY A 1 80 ? -1.580 7.465 -0.604 1.00 96.06 80 GLY A N 1
ATOM 624 C CA . GLY A 1 80 ? -1.474 6.526 -1.708 1.00 96.06 80 GLY A CA 1
ATOM 625 C C . GLY A 1 80 ? -2.802 6.305 -2.433 1.00 96.06 80 GLY A C 1
ATOM 626 O O . GLY A 1 80 ? -3.789 7.026 -2.283 1.00 96.06 80 GLY A O 1
ATOM 627 N N . GLN A 1 81 ? -2.828 5.260 -3.255 1.00 96.25 81 GLN A N 1
ATOM 628 C CA . GLN A 1 81 ? -4.051 4.717 -3.836 1.00 96.25 81 GLN A CA 1
ATOM 629 C C . GLN A 1 81 ? -4.38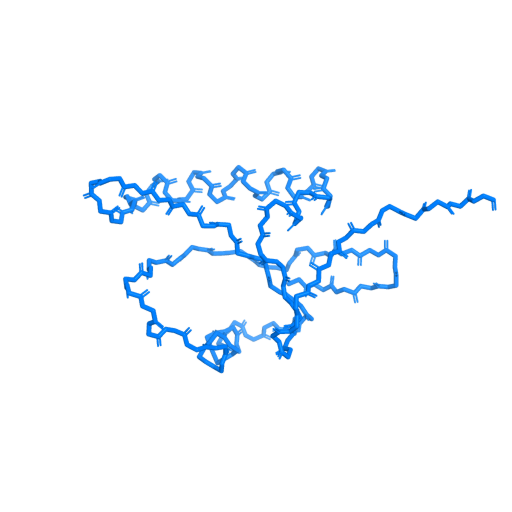6 3.414 -3.116 1.00 96.25 81 GLN A C 1
ATOM 631 O O . GLN A 1 81 ? -3.702 2.409 -3.312 1.00 96.25 81 GLN A O 1
ATOM 636 N N . PHE A 1 82 ? -5.403 3.437 -2.256 1.00 97.62 82 PHE A N 1
ATOM 637 C CA . PHE A 1 82 ? -5.822 2.276 -1.478 1.00 97.62 82 PHE A CA 1
ATOM 638 C C . PHE A 1 82 ? -7.057 1.624 -2.100 1.00 97.62 82 PHE A C 1
ATOM 640 O O . PHE A 1 82 ? -8.041 2.304 -2.383 1.00 97.62 82 PHE A O 1
ATOM 647 N N . PHE A 1 83 ? -7.004 0.312 -2.322 1.00 97.50 83 PHE A N 1
ATOM 648 C CA . PHE A 1 83 ? -8.072 -0.459 -2.955 1.00 97.50 83 PHE A CA 1
ATOM 649 C C . PHE A 1 83 ? -8.405 -1.705 -2.146 1.00 97.50 83 PHE A C 1
ATOM 651 O O . PHE A 1 83 ? -7.525 -2.278 -1.502 1.00 97.50 83 PHE A O 1
ATOM 658 N N . ASP A 1 84 ? -9.649 -2.164 -2.226 1.00 95.88 84 ASP A N 1
ATOM 659 C CA . ASP A 1 84 ? -10.011 -3.510 -1.781 1.00 95.88 84 ASP A CA 1
ATOM 660 C C . ASP A 1 84 ? -9.715 -4.579 -2.839 1.00 95.88 84 ASP A C 1
ATOM 662 O O . ASP A 1 84 ? -9.363 -4.265 -3.973 1.00 95.88 84 ASP A O 1
ATOM 666 N N . ALA A 1 85 ? -9.899 -5.854 -2.492 1.00 93.81 85 ALA A N 1
ATOM 667 C CA . ALA A 1 85 ? -9.676 -6.985 -3.396 1.00 93.81 85 ALA A CA 1
ATOM 668 C C . ALA A 1 85 ? -10.478 -6.932 -4.718 1.00 93.81 85 ALA A C 1
ATOM 670 O O . ALA A 1 85 ? -10.077 -7.554 -5.704 1.00 93.81 85 ALA A O 1
ATOM 671 N N . TRP A 1 86 ? -11.574 -6.170 -4.781 1.00 94.62 86 TRP A N 1
ATOM 672 C CA . TRP A 1 86 ? -12.389 -5.992 -5.988 1.00 94.62 86 TRP A CA 1
ATOM 673 C C . TRP A 1 86 ? -11.980 -4.772 -6.826 1.00 94.62 86 TRP A C 1
ATOM 675 O O . TRP A 1 86 ? -12.576 -4.535 -7.876 1.00 94.62 86 TRP A O 1
ATOM 685 N N . GLY A 1 87 ? -10.970 -4.013 -6.396 1.00 95.25 87 GLY A N 1
ATOM 686 C CA . GLY A 1 87 ? -10.455 -2.845 -7.109 1.00 95.25 87 GLY A CA 1
ATOM 687 C C . GLY A 1 87 ? -11.247 -1.570 -6.837 1.00 95.25 87 GLY A C 1
ATOM 688 O O . GLY A 1 87 ? -11.113 -0.592 -7.573 1.00 95.25 87 GLY A O 1
ATOM 689 N N . ARG A 1 88 ? -12.083 -1.545 -5.793 1.00 96.81 88 ARG A N 1
ATOM 690 C CA . ARG A 1 88 ? -12.794 -0.331 -5.376 1.00 96.81 88 ARG A CA 1
ATOM 691 C C . ARG A 1 88 ? -11.859 0.513 -4.526 1.00 96.81 88 ARG A C 1
ATOM 693 O O . ARG A 1 88 ? -11.207 -0.009 -3.623 1.00 96.81 88 ARG A O 1
ATOM 700 N N . ARG A 1 89 ? -11.797 1.815 -4.807 1.00 97.38 89 ARG A N 1
ATOM 701 C CA . ARG A 1 89 ? -10.977 2.745 -4.027 1.00 97.38 89 ARG A CA 1
ATOM 702 C C . ARG A 1 89 ? -11.559 2.907 -2.623 1.00 97.38 89 ARG A C 1
ATOM 704 O O . ARG A 1 89 ? -12.760 3.119 -2.473 1.00 97.38 89 ARG A O 1
ATOM 711 N N . LEU A 1 90 ? -10.693 2.816 -1.623 1.00 97.56 90 LEU A N 1
ATOM 712 C CA . LEU A 1 90 ? -10.998 2.990 -0.210 1.00 97.56 90 LEU A CA 1
ATOM 713 C C . LEU A 1 90 ? -10.376 4.287 0.314 1.00 97.56 90 LEU A C 1
ATOM 715 O O . LEU A 1 90 ? -9.380 4.777 -0.222 1.00 97.56 90 LEU A O 1
ATOM 719 N N . GLN A 1 91 ? -10.949 4.796 1.398 1.00 96.88 91 GLN A N 1
ATOM 720 C CA . GLN A 1 91 ? -10.418 5.896 2.194 1.00 96.88 91 GLN A CA 1
ATOM 721 C C . GLN A 1 91 ? -10.510 5.503 3.670 1.00 96.88 91 GLN A C 1
ATOM 723 O O . GLN A 1 91 ? -11.492 4.890 4.087 1.00 96.88 91 GLN A O 1
ATOM 728 N N . ILE A 1 92 ? -9.474 5.820 4.441 1.00 96.31 92 ILE A N 1
ATOM 729 C CA . ILE A 1 92 ? -9.447 5.657 5.894 1.00 96.31 92 ILE A CA 1
ATOM 730 C C . ILE A 1 92 ? -9.936 6.948 6.537 1.00 96.31 92 ILE A C 1
ATOM 732 O O . ILE A 1 92 ? -9.460 8.029 6.195 1.00 96.31 92 ILE A O 1
ATOM 736 N N . GLU A 1 93 ? -10.847 6.830 7.491 1.00 95.50 93 GLU A N 1
ATOM 737 C CA . GLU A 1 93 ? -11.295 7.940 8.326 1.00 95.50 93 GLU A CA 1
ATOM 738 C C . GLU A 1 93 ? -11.093 7.586 9.797 1.00 95.50 93 GLU A C 1
ATOM 740 O O . GLU A 1 93 ? -11.144 6.415 10.185 1.00 95.50 93 GLU A O 1
ATOM 745 N N . GLU A 1 94 ? -10.839 8.603 10.616 1.00 93.25 94 GLU A N 1
ATOM 746 C CA . GLU A 1 94 ? -10.776 8.436 12.063 1.00 93.25 94 GLU A CA 1
ATOM 747 C C . GLU A 1 94 ? -12.169 8.141 12.622 1.00 93.25 94 GLU A C 1
ATOM 749 O O . GLU A 1 94 ? -13.171 8.741 12.224 1.00 93.25 94 GLU A O 1
ATOM 754 N N . ILE A 1 95 ? -12.233 7.232 13.592 1.00 90.88 95 ILE A N 1
ATOM 755 C CA . ILE A 1 95 ? -13.476 6.960 14.306 1.00 90.88 95 ILE A CA 1
ATOM 756 C C . ILE A 1 95 ? -13.642 8.028 15.382 1.00 90.88 95 ILE A C 1
ATOM 758 O O . ILE A 1 95 ? -12.963 8.005 16.408 1.00 90.88 95 ILE A O 1
ATOM 762 N N . ASN A 1 96 ? -14.592 8.934 15.174 1.00 85.12 96 ASN A N 1
ATOM 763 C CA . ASN A 1 96 ? -15.031 9.853 16.214 1.00 85.12 96 ASN A CA 1
ATOM 764 C C . ASN A 1 96 ? -16.016 9.133 17.139 1.00 85.12 96 ASN A C 1
ATOM 766 O O . ASN A 1 96 ? -17.196 8.996 16.822 1.00 85.12 96 ASN A O 1
ATOM 770 N N . LEU A 1 97 ? -15.527 8.660 18.285 1.00 75.81 97 LEU A N 1
ATOM 771 C CA . LEU A 1 97 ? -16.385 8.187 19.369 1.00 75.81 97 LEU A CA 1
ATOM 772 C C . LEU A 1 97 ? -16.866 9.408 20.165 1.00 75.81 97 LEU A C 1
ATOM 774 O O . LEU A 1 97 ? -16.191 9.852 21.092 1.00 75.81 97 LEU A O 1
ATOM 778 N N . SER A 1 98 ? -17.991 9.985 19.739 1.00 63.19 98 SER A N 1
ATOM 779 C CA . SER A 1 98 ? -18.738 11.001 20.495 1.00 63.19 98 SER A CA 1
ATOM 780 C C . SER A 1 98 ? -19.654 10.372 21.535 1.00 63.19 98 SER A C 1
ATOM 782 O O . SER A 1 98 ? -20.336 9.392 21.150 1.00 63.19 98 SER A O 1
#

Radius of gyration: 14.35 Å; Cα contacts (8 Å, |Δi|>4): 89; chains: 1; bounding box: 37×29×40 Å

Foldseek 3Di:
DADDPQDDDDDDDDDDFDDDDPDDLVNVLVVVVVVVDDHFKDWDDDDDDPVGDDDPVVRVVVRVVLVVVCVVPVQSSVVTFMATSVRDTDHDDHDDPD

Secondary structure (DSSP, 8-state):
-EE-SS-EE----------SS---HHHHHHHHHTT----SEEEE-----TTSSPPHHHHHHHHHHHHHHHHH-GGGGGGSEEEETTS-B---------